Protein AF-A0A2N1KV81-F1 (afdb_monomer_lite)

Secondary structure (DSSP, 8-state):
-EEEEEEETTEEEEEEE-HHHHHHHHHHHHHHHHH-TTSEEEEEEEEEETTEEEEEEEEEESSPPPHHHHHSTTTTTPPPPSEEE-

Foldseek 3Di:
DDWAWWFDPPDIDIDDDDPVLLVVQVVVQVVLCVVPVQKHKDAQAWAQDPNITDTFRIAIANHDWDPCCRVPRVVVGNDGGPDGHD

Organism: NCBI:txid588596

Sequence (86 aa):
MIYSADRIENKLFIKYDGLNKERIHYKLVNSAETFNPVWYSASNGICVVGGAERRSDAGIWFIKPTRAQRTHPIINQCPPPDVWVE

Radius of gyration: 12.85 Å; chains: 1; bounding box: 33×29×27 Å

Structure (mmCIF, N/CA/C/O backbone):
data_AF-A0A2N1KV81-F1
#
_entry.id   AF-A0A2N1KV81-F1
#
loop_
_atom_site.group_PDB
_atom_site.id
_atom_site.type_symbol
_atom_site.label_atom_id
_atom_site.label_al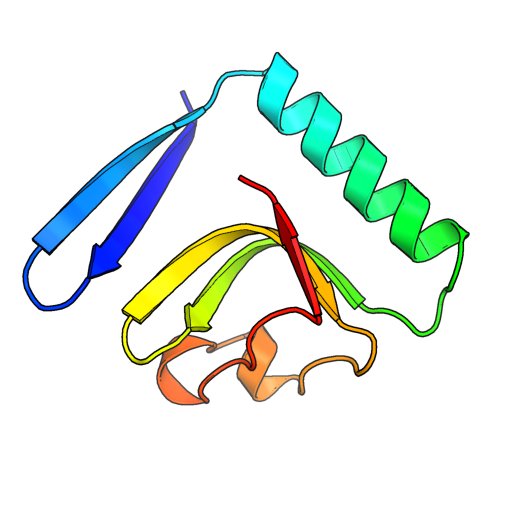t_id
_atom_site.label_comp_id
_atom_site.label_asym_id
_atom_site.label_entity_id
_atom_site.label_seq_id
_atom_site.pdbx_PDB_ins_code
_atom_site.Cartn_x
_atom_site.Cartn_y
_atom_site.Cartn_z
_atom_site.occupancy
_atom_site.B_iso_or_equiv
_atom_site.auth_seq_id
_atom_site.auth_comp_id
_atom_site.auth_asym_id
_atom_site.auth_atom_id
_atom_site.pdbx_PDB_model_num
ATOM 1 N N . MET A 1 1 ? -5.938 18.281 8.758 1.00 47.09 1 MET A N 1
ATOM 2 C CA . MET A 1 1 ? -6.055 17.095 9.627 1.00 47.09 1 MET A CA 1
ATOM 3 C C . MET A 1 1 ? -6.582 15.983 8.744 1.00 47.09 1 MET A C 1
ATOM 5 O O . MET A 1 1 ? -7.692 16.116 8.243 1.00 47.09 1 MET A O 1
ATOM 9 N N . ILE A 1 2 ? -5.745 15.000 8.422 1.00 61.31 2 ILE A N 1
ATOM 10 C CA . ILE A 1 2 ? -6.123 13.877 7.559 1.00 61.31 2 ILE A CA 1
ATOM 11 C C . ILE A 1 2 ? -6.541 12.751 8.502 1.00 61.31 2 ILE A C 1
ATOM 13 O O . ILE A 1 2 ? -5.780 12.377 9.390 1.00 61.31 2 ILE A O 1
ATOM 17 N N . TYR A 1 3 ? -7.792 12.309 8.384 1.00 67.56 3 TYR A N 1
ATOM 18 C CA . TYR A 1 3 ? -8.329 11.197 9.161 1.00 67.56 3 TYR A CA 1
ATOM 19 C C . TYR A 1 3 ? -8.340 9.944 8.286 1.00 67.56 3 TYR A C 1
ATOM 21 O O . TYR A 1 3 ? -8.726 9.983 7.113 1.00 67.56 3 TYR A O 1
ATOM 29 N N . SER A 1 4 ? -7.916 8.827 8.861 1.00 76.75 4 SER A N 1
ATOM 30 C CA . SER A 1 4 ? -7.991 7.501 8.256 1.00 76.75 4 SER A CA 1
ATOM 31 C C . SER A 1 4 ? -8.849 6.596 9.142 1.00 76.75 4 SER A C 1
ATOM 33 O O . SER A 1 4 ? -9.063 6.881 10.322 1.00 76.75 4 SER A O 1
ATOM 35 N N . ALA A 1 5 ? -9.429 5.545 8.561 1.00 81.19 5 ALA A N 1
ATOM 36 C CA . ALA A 1 5 ? -10.308 4.647 9.292 1.00 81.19 5 ALA A CA 1
ATOM 37 C C . ALA A 1 5 ? -10.071 3.191 8.895 1.00 81.19 5 ALA A C 1
ATOM 39 O O . ALA A 1 5 ? -9.988 2.889 7.704 1.00 81.19 5 ALA A O 1
ATOM 40 N N . ASP A 1 6 ? -10.014 2.326 9.905 1.00 84.06 6 ASP A N 1
ATOM 41 C CA . ASP A 1 6 ? -9.999 0.871 9.762 1.00 84.06 6 ASP A CA 1
ATOM 42 C C . ASP A 1 6 ? -11.342 0.300 10.217 1.00 84.06 6 ASP A C 1
ATOM 44 O O . ASP A 1 6 ? -11.910 0.746 11.223 1.00 84.06 6 ASP A O 1
ATOM 48 N N . ARG A 1 7 ? -11.826 -0.726 9.511 1.00 84.31 7 ARG A N 1
ATOM 49 C CA . ARG A 1 7 ? -13.015 -1.481 9.912 1.00 84.31 7 ARG A CA 1
ATOM 50 C C . ARG A 1 7 ? -12.625 -2.913 10.244 1.00 84.31 7 ARG A C 1
ATOM 52 O O . ARG A 1 7 ? -12.220 -3.697 9.385 1.00 84.31 7 ARG A O 1
ATOM 59 N N . ILE A 1 8 ? -12.789 -3.262 11.513 1.00 85.38 8 ILE A N 1
ATOM 60 C CA . ILE A 1 8 ? -12.555 -4.613 12.019 1.00 85.38 8 ILE A CA 1
ATOM 61 C C . ILE A 1 8 ? -13.889 -5.095 12.571 1.00 85.38 8 ILE A C 1
ATOM 63 O O . ILE A 1 8 ? -14.389 -4.546 13.554 1.00 85.38 8 ILE A O 1
ATOM 67 N N . GLU A 1 9 ? -14.480 -6.087 11.905 1.00 84.19 9 GLU A N 1
ATOM 68 C CA . GLU A 1 9 ? -15.839 -6.558 12.194 1.00 84.19 9 GLU A CA 1
ATOM 69 C C . GLU A 1 9 ? -16.844 -5.383 12.169 1.00 84.19 9 GLU A C 1
ATOM 71 O O . GLU A 1 9 ? -16.969 -4.689 11.154 1.00 84.19 9 GLU A O 1
ATOM 76 N N . ASN A 1 10 ? -17.533 -5.127 13.285 1.00 87.00 10 ASN A N 1
ATOM 77 C CA . ASN A 1 10 ? -18.496 -4.033 13.443 1.00 87.00 10 ASN A CA 1
ATOM 78 C C . ASN A 1 10 ? -17.914 -2.812 14.176 1.00 87.00 10 ASN A C 1
ATOM 80 O O . ASN A 1 10 ? -18.665 -1.944 14.621 1.00 87.00 10 ASN A O 1
ATOM 84 N N . LYS A 1 11 ? -16.587 -2.734 14.333 1.00 90.19 11 LYS A N 1
ATOM 85 C CA . LYS A 1 11 ? -15.907 -1.618 15.002 1.00 90.19 11 LYS A CA 1
ATOM 86 C C . LYS A 1 11 ? -15.185 -0.741 13.983 1.00 90.19 11 LYS A C 1
ATOM 88 O O . LYS A 1 11 ? -14.467 -1.243 13.118 1.00 90.19 11 LYS A O 1
ATOM 93 N N . LEU A 1 12 ? -15.365 0.571 14.127 1.00 89.12 12 LEU A N 1
ATOM 94 C CA . LEU A 1 12 ? -14.669 1.595 13.355 1.00 89.12 12 LEU A CA 1
ATOM 95 C C . LEU A 1 12 ? -13.561 2.207 14.216 1.00 89.12 12 LEU A C 1
ATOM 97 O O . LEU A 1 12 ? -13.835 2.734 15.294 1.00 89.12 12 LEU A O 1
ATOM 101 N N . PHE A 1 13 ? -12.326 2.156 13.730 1.00 86.12 13 PHE A N 1
ATOM 102 C CA . PHE A 1 13 ? -11.171 2.764 14.384 1.00 86.12 13 PHE A CA 1
ATOM 103 C C . PHE A 1 13 ? -10.735 3.978 13.578 1.00 86.12 13 PHE A C 1
ATOM 105 O O . PHE A 1 13 ? -10.359 3.834 12.420 1.00 86.12 13 PHE A O 1
ATOM 112 N N . ILE A 1 14 ? -10.789 5.165 14.182 1.00 85.94 14 ILE A N 1
ATOM 113 C CA . ILE A 1 14 ? -10.352 6.412 13.548 1.00 85.94 14 ILE A CA 1
ATOM 114 C C . ILE A 1 14 ? -8.905 6.672 13.960 1.00 85.94 14 ILE A C 1
ATOM 116 O O . ILE A 1 14 ? -8.609 6.791 15.151 1.00 85.94 14 ILE A O 1
ATOM 120 N N . LYS A 1 15 ? -8.015 6.760 12.974 1.00 81.88 15 LYS A N 1
ATOM 121 C CA . LYS A 1 15 ? -6.597 7.077 13.150 1.00 81.88 15 LYS A CA 1
ATOM 122 C C . LYS A 1 15 ? -6.348 8.547 12.794 1.00 81.88 15 LYS A C 1
ATOM 124 O O . LYS A 1 15 ? -6.999 9.112 11.909 1.00 81.88 15 LYS A O 1
ATOM 129 N N . TYR A 1 16 ? -5.405 9.156 13.509 1.00 79.31 16 TYR A N 1
ATOM 130 C CA . TYR A 1 16 ? -4.978 10.540 13.311 1.00 79.31 16 TYR A CA 1
ATOM 131 C C . TYR A 1 16 ? -3.491 10.569 12.986 1.00 79.31 16 TYR A C 1
ATOM 133 O O . TYR A 1 16 ? -2.665 10.253 13.844 1.00 79.31 16 TYR A O 1
ATOM 141 N N . ASP A 1 17 ? -3.164 10.998 11.770 1.00 79.75 17 ASP A N 1
ATOM 142 C CA . ASP A 1 17 ? -1.783 11.092 11.309 1.00 79.75 17 ASP A CA 1
ATOM 143 C C . ASP A 1 17 ? -1.283 12.544 11.318 1.00 79.75 17 ASP A C 1
ATOM 145 O O . ASP A 1 17 ? -2.027 13.508 11.106 1.00 79.75 17 ASP A O 1
ATOM 149 N N . GLY A 1 18 ? 0.013 12.701 11.595 1.00 83.75 18 GLY A N 1
ATOM 150 C CA . GLY A 1 18 ? 0.720 13.979 11.536 1.00 83.75 18 GLY A CA 1
ATOM 151 C C . GLY A 1 18 ? 1.577 14.100 10.275 1.00 83.75 18 GLY A C 1
ATOM 152 O O . GLY A 1 18 ? 2.042 13.103 9.729 1.00 83.75 18 GLY A O 1
ATOM 153 N N . LEU A 1 19 ? 1.882 15.334 9.861 1.00 87.19 19 LEU A N 1
ATOM 154 C CA . LEU A 1 19 ? 2.638 15.619 8.627 1.00 87.19 19 LEU A CA 1
ATOM 155 C C . LEU A 1 19 ? 4.008 14.918 8.557 1.00 87.19 19 LEU A C 1
ATOM 157 O O . LEU A 1 19 ? 4.461 14.525 7.484 1.00 87.19 19 LEU A O 1
ATOM 161 N N . ASN A 1 20 ? 4.680 14.738 9.699 1.00 89.38 20 ASN A N 1
ATOM 162 C CA . ASN A 1 20 ? 5.959 14.022 9.748 1.00 89.38 20 ASN A CA 1
ATOM 163 C C . ASN A 1 20 ? 5.808 12.541 9.392 1.00 89.38 20 ASN A C 1
ATOM 165 O O . ASN A 1 20 ? 6.683 11.985 8.730 1.00 89.38 20 ASN A O 1
ATOM 169 N N . LYS A 1 21 ? 4.697 11.928 9.806 1.00 86.94 21 LYS A N 1
ATOM 170 C CA . LYS A 1 21 ? 4.382 10.531 9.530 1.00 86.94 21 LYS A CA 1
ATOM 171 C C . LYS A 1 21 ? 4.138 10.343 8.026 1.00 86.94 21 LYS A C 1
ATOM 173 O O . LYS A 1 21 ? 4.834 9.567 7.377 1.00 86.94 21 LYS A O 1
ATOM 178 N N . GLU A 1 22 ? 3.304 11.196 7.429 1.00 87.94 22 GLU A N 1
ATOM 179 C CA . GLU A 1 22 ? 3.049 11.196 5.978 1.00 87.94 22 GLU A CA 1
ATOM 180 C C . GLU A 1 22 ? 4.319 11.417 5.142 1.00 87.94 22 GLU A C 1
ATOM 182 O O . GLU A 1 22 ? 4.531 10.750 4.125 1.00 87.94 22 GLU A O 1
ATOM 187 N N . ARG A 1 23 ? 5.212 12.310 5.592 1.00 90.56 23 ARG A N 1
ATOM 188 C CA . ARG A 1 23 ? 6.508 12.541 4.936 1.00 90.56 23 ARG A CA 1
ATOM 189 C C . ARG A 1 23 ? 7.371 11.277 4.907 1.00 90.56 23 ARG A C 1
ATOM 191 O O . ARG A 1 23 ? 8.085 11.062 3.925 1.00 90.56 23 ARG A O 1
ATOM 198 N N . ILE A 1 24 ? 7.347 10.471 5.969 1.00 90.75 24 ILE A N 1
ATOM 199 C CA . ILE A 1 24 ? 8.085 9.203 6.034 1.00 90.75 24 ILE A CA 1
ATOM 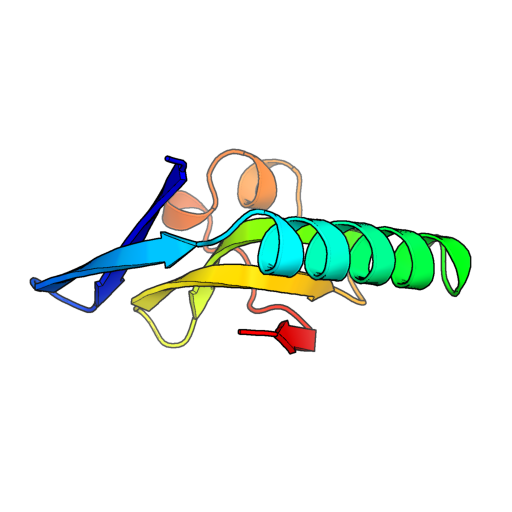200 C C . ILE A 1 24 ? 7.462 8.183 5.076 1.00 90.75 24 ILE A C 1
ATOM 202 O O . ILE A 1 24 ? 8.203 7.595 4.289 1.00 90.75 24 ILE A O 1
ATOM 206 N N . HIS A 1 25 ? 6.132 8.037 5.058 1.00 91.12 25 HIS A N 1
ATOM 207 C CA . HIS A 1 25 ? 5.451 7.106 4.143 1.00 91.12 25 HIS A CA 1
ATOM 208 C C . HIS A 1 25 ? 5.774 7.417 2.684 1.00 91.12 25 HIS A C 1
ATOM 210 O O . HIS A 1 25 ? 6.128 6.521 1.923 1.00 91.12 25 HIS A O 1
ATOM 216 N N . TYR A 1 26 ? 5.727 8.698 2.308 1.00 90.44 26 TYR A N 1
ATOM 217 C CA . TYR A 1 26 ? 6.067 9.144 0.959 1.00 90.44 26 TYR A CA 1
ATOM 218 C C . TYR A 1 26 ? 7.497 8.753 0.563 1.00 90.44 26 TYR A C 1
ATOM 220 O O . TYR A 1 26 ? 7.726 8.180 -0.501 1.00 90.44 26 TYR A O 1
ATOM 228 N N . LYS A 1 27 ? 8.474 9.020 1.439 1.00 94.12 27 LYS A N 1
ATOM 229 C CA . LYS A 1 27 ? 9.873 8.654 1.180 1.00 94.12 27 LYS A CA 1
ATOM 230 C C . LYS A 1 27 ? 10.055 7.145 1.061 1.00 94.12 27 LYS A C 1
ATOM 232 O O . LYS A 1 27 ? 10.827 6.705 0.211 1.00 94.12 27 LYS A O 1
ATOM 237 N N . LEU A 1 28 ? 9.366 6.370 1.895 1.00 93.88 28 LEU A N 1
ATOM 238 C CA . LEU A 1 28 ? 9.451 4.914 1.894 1.00 93.88 28 LEU A CA 1
ATOM 239 C C . LEU A 1 28 ? 8.901 4.326 0.591 1.00 93.88 28 LEU A C 1
ATOM 241 O O . LEU A 1 28 ? 9.596 3.557 -0.067 1.00 93.88 28 LEU A O 1
ATOM 245 N N . VAL A 1 29 ? 7.692 4.735 0.195 1.00 94.62 29 VAL A N 1
ATOM 246 C CA . VAL A 1 29 ? 7.029 4.281 -1.037 1.00 94.62 29 VAL A CA 1
ATOM 247 C C . VAL A 1 29 ? 7.901 4.579 -2.255 1.00 94.62 29 VAL A C 1
ATOM 249 O O . VAL A 1 29 ? 8.199 3.656 -3.009 1.00 94.62 29 VAL A O 1
ATOM 252 N N . ASN A 1 30 ? 8.413 5.808 -2.381 1.00 94.44 30 ASN A N 1
ATOM 253 C CA . ASN A 1 30 ? 9.296 6.187 -3.490 1.00 94.44 30 ASN A CA 1
ATOM 254 C C . ASN A 1 30 ? 10.618 5.410 -3.492 1.00 94.44 30 ASN A C 1
ATOM 256 O O . ASN A 1 30 ? 11.131 5.054 -4.553 1.00 94.44 30 ASN A O 1
ATOM 260 N N . SER A 1 31 ? 11.189 5.153 -2.310 1.00 95.81 31 SER A N 1
ATOM 261 C CA . SER A 1 31 ? 12.421 4.364 -2.195 1.00 95.81 31 SER A CA 1
ATOM 262 C C . SER A 1 31 ? 12.195 2.928 -2.662 1.00 95.81 31 SER A C 1
ATOM 264 O O . SER A 1 31 ? 13.050 2.378 -3.349 1.00 95.81 31 SER A O 1
ATOM 266 N N . ALA A 1 32 ? 11.035 2.342 -2.348 1.00 95.31 32 ALA A N 1
ATOM 267 C CA . ALA A 1 32 ? 10.665 1.008 -2.802 1.00 95.31 32 ALA A CA 1
ATOM 268 C C . ALA A 1 32 ? 10.480 0.942 -4.329 1.00 95.31 32 ALA A C 1
ATOM 270 O O . ALA A 1 32 ? 11.045 0.046 -4.954 1.00 95.31 32 ALA A O 1
ATOM 271 N N . GLU A 1 33 ? 9.778 1.910 -4.936 1.00 93.62 33 GLU A N 1
ATOM 272 C CA . GLU A 1 33 ? 9.631 1.974 -6.405 1.00 93.62 33 GLU A CA 1
ATOM 273 C C . GLU A 1 33 ? 10.985 2.152 -7.101 1.00 93.62 33 GLU A C 1
ATOM 275 O O . GLU A 1 33 ? 11.241 1.543 -8.137 1.00 93.62 33 GLU A O 1
ATOM 280 N N . THR A 1 34 ? 11.872 2.967 -6.519 1.00 96.25 34 THR A N 1
ATOM 281 C CA . THR A 1 34 ? 13.218 3.207 -7.062 1.00 96.25 34 THR A CA 1
ATOM 282 C C . THR A 1 34 ? 14.099 1.966 -6.948 1.00 96.25 34 THR A C 1
ATOM 284 O O . THR A 1 34 ? 14.852 1.656 -7.869 1.00 96.25 34 THR A O 1
ATOM 287 N N . PHE A 1 35 ? 14.021 1.255 -5.820 1.00 96.50 35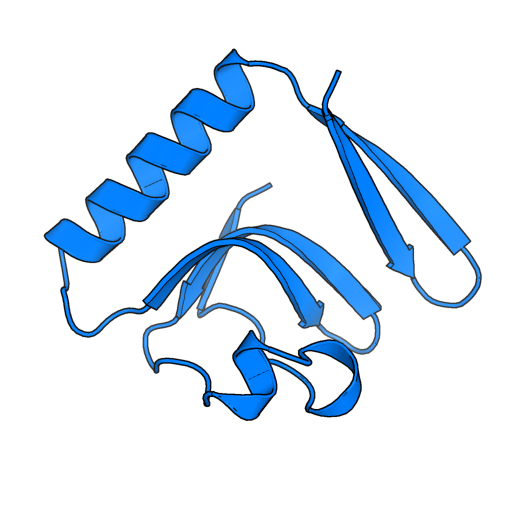 PHE A N 1
ATOM 288 C CA . PHE A 1 35 ? 14.791 0.038 -5.584 1.00 96.50 35 PHE A CA 1
ATOM 289 C C . PHE A 1 35 ? 14.381 -1.085 -6.541 1.00 96.50 35 PHE A C 1
ATOM 291 O O . PHE A 1 35 ? 15.245 -1.769 -7.090 1.00 96.50 35 PHE A O 1
ATOM 298 N N . ASN A 1 36 ? 13.076 -1.270 -6.761 1.00 96.50 36 ASN A N 1
ATOM 299 C CA . ASN A 1 36 ? 12.568 -2.244 -7.716 1.00 96.50 36 ASN A CA 1
ATOM 300 C C . ASN A 1 36 ? 11.291 -1.738 -8.417 1.00 96.50 36 ASN A C 1
ATOM 302 O O . ASN A 1 36 ? 10.203 -1.837 -7.847 1.00 96.50 36 ASN A O 1
ATOM 306 N N . PRO A 1 37 ? 11.386 -1.301 -9.688 1.00 93.25 37 PRO A N 1
ATOM 307 C CA . PRO A 1 37 ? 10.244 -0.778 -10.445 1.00 93.25 37 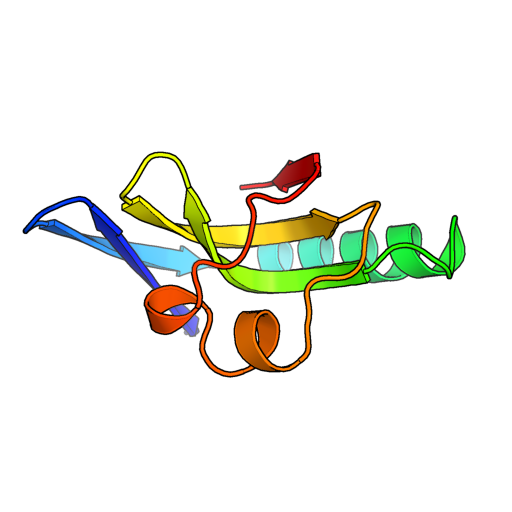PRO A CA 1
ATOM 308 C C . PRO A 1 37 ? 9.135 -1.799 -10.746 1.00 93.25 37 PRO A C 1
ATOM 310 O O . PRO A 1 37 ? 8.061 -1.420 -11.213 1.00 93.25 37 PRO A O 1
ATOM 313 N N . VAL A 1 38 ? 9.390 -3.098 -10.547 1.00 95.88 38 VAL A N 1
ATOM 314 C CA . VAL A 1 38 ? 8.376 -4.154 -10.710 1.00 95.88 38 VAL A CA 1
ATOM 315 C C . VAL A 1 38 ? 7.424 -4.184 -9.516 1.00 95.88 38 VAL A C 1
ATOM 317 O O . VAL A 1 38 ? 6.255 -4.550 -9.668 1.00 95.88 38 VAL A O 1
ATOM 320 N N . TRP A 1 39 ? 7.908 -3.796 -8.335 1.00 95.56 39 TRP A N 1
ATOM 321 C CA . TRP A 1 39 ? 7.086 -3.735 -7.137 1.00 95.56 39 TRP A CA 1
ATOM 322 C C . TRP A 1 39 ? 6.041 -2.634 -7.264 1.00 95.56 39 TRP A C 1
ATOM 324 O O . TRP A 1 39 ? 6.242 -1.603 -7.903 1.00 95.56 39 TRP A O 1
ATOM 334 N N . TYR A 1 40 ? 4.897 -2.866 -6.639 1.00 94.88 40 TYR A N 1
ATOM 335 C CA . TYR A 1 40 ? 3.886 -1.841 -6.460 1.00 94.88 40 TYR A CA 1
ATOM 336 C C . TYR A 1 40 ? 3.967 -1.359 -5.022 1.00 94.88 40 TYR A C 1
ATOM 338 O O . TYR A 1 40 ? 3.876 -2.174 -4.112 1.00 94.88 40 TYR A O 1
ATOM 346 N N . SER A 1 41 ? 4.117 -0.062 -4.795 1.00 94.94 41 SER A N 1
ATOM 347 C CA . SER A 1 41 ? 4.052 0.513 -3.456 1.00 94.94 41 SER A CA 1
ATOM 348 C C . SER A 1 41 ? 3.006 1.619 -3.416 1.00 94.94 41 SER A C 1
ATOM 350 O O . SER A 1 41 ? 2.700 2.271 -4.413 1.00 94.94 41 SER A O 1
ATOM 352 N N . ALA A 1 42 ? 2.377 1.784 -2.260 1.00 92.94 42 ALA A N 1
ATOM 353 C CA . ALA A 1 42 ? 1.371 2.813 -2.055 1.00 92.94 42 ALA A CA 1
ATOM 354 C C . ALA A 1 42 ? 1.336 3.224 -0.587 1.00 92.94 42 ALA A C 1
ATOM 356 O O . ALA A 1 42 ? 1.482 2.387 0.304 1.00 92.94 42 ALA A O 1
ATOM 357 N N . SER A 1 43 ? 1.099 4.508 -0.335 1.00 91.00 43 SER A N 1
ATOM 358 C CA . SER A 1 43 ? 0.745 5.006 0.992 1.00 91.00 43 SER A CA 1
ATOM 359 C C . SER A 1 43 ? -0.771 5.044 1.152 1.00 91.00 43 SER A C 1
ATOM 361 O O . SER A 1 43 ? -1.507 5.193 0.172 1.00 91.00 43 SER A O 1
ATOM 363 N N . ASN A 1 44 ? -1.251 4.917 2.391 1.00 84.88 44 ASN A N 1
ATOM 364 C CA . ASN A 1 44 ? -2.672 5.031 2.731 1.00 84.88 44 ASN A CA 1
ATOM 365 C C . ASN A 1 44 ? -3.605 4.096 1.928 1.00 84.88 44 ASN A C 1
ATOM 367 O O . ASN A 1 44 ? -4.773 4.440 1.700 1.00 84.88 44 ASN A O 1
ATOM 371 N N . GLY A 1 45 ? -3.107 2.934 1.493 1.00 84.31 45 GLY A N 1
ATOM 372 C CA . GLY A 1 45 ? -3.863 1.935 0.735 1.00 84.31 45 GLY A CA 1
ATOM 373 C C . GLY A 1 45 ? -4.765 1.088 1.633 1.00 84.31 45 GLY A C 1
ATOM 374 O O . GLY A 1 45 ? -4.330 0.625 2.684 1.00 84.31 45 GLY A O 1
ATOM 375 N N . ILE A 1 46 ? -6.019 0.882 1.222 1.00 87.69 46 ILE A N 1
ATOM 376 C CA . ILE A 1 46 ? -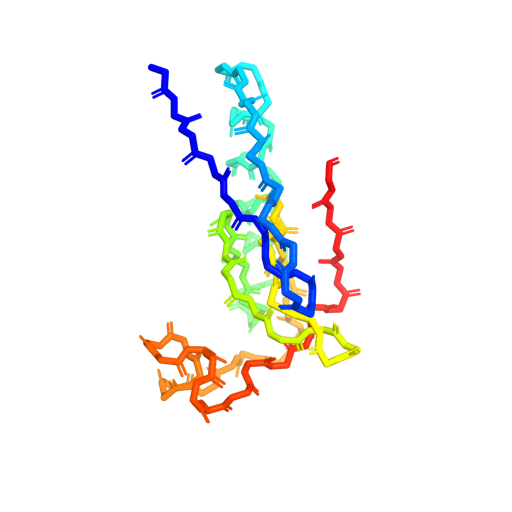6.968 -0.011 1.907 1.00 87.69 46 ILE A CA 1
ATOM 377 C C . ILE A 1 46 ? -6.916 -1.379 1.235 1.00 87.69 46 ILE A C 1
ATOM 379 O O . ILE A 1 46 ? -7.116 -1.452 0.024 1.00 87.69 46 ILE A O 1
ATOM 383 N N . CYS A 1 47 ? -6.713 -2.447 2.007 1.00 88.19 47 CYS A N 1
ATOM 384 C CA . CYS A 1 47 ? -6.807 -3.835 1.547 1.00 88.19 47 CYS A CA 1
ATOM 385 C C . CYS A 1 47 ? -7.462 -4.723 2.617 1.00 88.19 47 CYS A C 1
ATOM 387 O O . CYS A 1 47 ? -7.638 -4.314 3.768 1.00 88.19 47 CYS A O 1
ATOM 389 N N . VAL A 1 48 ? -7.868 -5.935 2.231 1.00 84.56 48 VAL A N 1
ATOM 390 C CA . VAL A 1 48 ? -8.478 -6.895 3.160 1.00 84.56 48 VAL A CA 1
ATOM 391 C C . VAL A 1 48 ? -7.386 -7.824 3.678 1.00 84.56 48 VAL A C 1
ATOM 393 O O . VAL A 1 48 ? -6.843 -8.630 2.927 1.00 84.56 48 VAL A O 1
ATOM 396 N N . VAL A 1 49 ? -7.064 -7.722 4.967 1.00 79.81 49 VAL A N 1
ATOM 397 C CA . VAL A 1 49 ? -6.021 -8.530 5.614 1.00 79.81 49 VAL A CA 1
ATOM 398 C C . VAL A 1 49 ? -6.640 -9.337 6.742 1.00 79.81 49 VAL A C 1
ATOM 400 O O . VAL A 1 49 ? -7.226 -8.775 7.666 1.00 79.81 49 VAL A O 1
ATOM 403 N N . GLY A 1 50 ? -6.551 -10.667 6.653 1.00 76.75 50 GLY A N 1
ATOM 404 C CA . GLY A 1 50 ? -7.123 -11.564 7.663 1.00 76.75 50 GLY A CA 1
ATOM 405 C C . GLY A 1 50 ? -8.632 -11.374 7.872 1.00 76.75 50 GLY A C 1
ATOM 406 O O . GLY A 1 50 ? -9.112 -11.520 8.989 1.00 76.75 50 GLY A O 1
ATOM 407 N N . GLY A 1 51 ? -9.370 -10.982 6.825 1.00 79.50 51 GLY A N 1
ATOM 408 C CA . GLY A 1 51 ? -10.811 -10.702 6.895 1.00 79.50 51 GLY A CA 1
ATOM 409 C C . GLY A 1 51 ? -11.188 -9.315 7.436 1.00 79.50 51 GLY A C 1
ATOM 410 O O . GLY A 1 51 ? -12.373 -8.999 7.496 1.00 79.50 51 GLY A O 1
ATOM 411 N N . ALA A 1 52 ? -10.214 -8.473 7.792 1.00 82.94 52 ALA A N 1
ATOM 412 C CA . ALA A 1 52 ? -10.442 -7.096 8.225 1.00 82.94 52 ALA A CA 1
ATOM 413 C C . ALA A 1 52 ? -10.094 -6.090 7.119 1.00 82.94 52 ALA A C 1
ATOM 415 O O . ALA A 1 52 ? -9.111 -6.265 6.397 1.00 82.94 52 ALA A O 1
ATOM 416 N N . GLU A 1 53 ? -10.866 -5.008 7.019 1.00 87.31 53 GLU A N 1
ATOM 417 C CA . GLU A 1 53 ? -10.550 -3.875 6.148 1.00 87.31 53 GLU A CA 1
ATOM 418 C C . GLU A 1 53 ? -9.523 -3.005 6.866 1.00 87.31 53 GLU A C 1
ATOM 420 O O . GLU A 1 53 ? -9.831 -2.314 7.842 1.00 87.31 53 GLU A O 1
ATOM 425 N N . ARG A 1 54 ? -8.276 -3.094 6.408 1.00 85.19 54 ARG A N 1
ATOM 426 C CA . ARG A 1 54 ? -7.140 -2.414 7.020 1.00 85.19 54 ARG A CA 1
ATOM 427 C C . ARG A 1 54 ? -6.550 -1.417 6.048 1.00 85.19 54 ARG A C 1
ATOM 429 O O . ARG A 1 54 ? -6.428 -1.690 4.851 1.00 85.19 54 ARG A O 1
ATOM 436 N N . ARG A 1 55 ? -6.140 -0.279 6.585 1.00 87.44 55 ARG A N 1
ATOM 437 C CA . ARG A 1 55 ? -5.425 0.755 5.865 1.00 87.44 55 ARG A CA 1
ATOM 438 C C . ARG A 1 55 ? -3.996 0.820 6.376 1.00 87.44 55 ARG A C 1
ATOM 440 O O . ARG A 1 55 ? -3.764 1.270 7.495 1.00 87.44 55 ARG A O 1
ATOM 447 N N . SER A 1 56 ? -3.063 0.365 5.545 1.00 87.12 56 SER A N 1
ATOM 448 C CA . SER A 1 56 ? -1.636 0.493 5.829 1.00 87.12 56 SER A CA 1
ATOM 449 C C . SER A 1 56 ? -1.202 1.937 5.624 1.00 87.12 56 SER A C 1
ATOM 451 O O . SER A 1 56 ? -1.594 2.565 4.632 1.00 87.12 56 SER A O 1
ATOM 453 N N . ASP A 1 57 ? -0.307 2.410 6.475 1.00 88.56 57 ASP A N 1
ATOM 454 C CA . ASP A 1 57 ? 0.376 3.682 6.286 1.00 88.56 57 ASP A CA 1
ATOM 455 C C . ASP A 1 57 ? 1.252 3.667 5.028 1.00 88.56 57 ASP A C 1
ATOM 457 O O . ASP A 1 57 ? 1.196 4.581 4.194 1.00 88.56 57 ASP A O 1
ATOM 461 N N . ALA A 1 58 ? 1.970 2.558 4.833 1.00 91.50 58 ALA A N 1
ATOM 462 C CA . ALA A 1 58 ? 2.606 2.193 3.577 1.00 91.50 58 ALA A CA 1
ATOM 463 C C . ALA A 1 58 ? 2.549 0.676 3.352 1.00 91.50 58 ALA A C 1
ATOM 465 O O . ALA A 1 58 ? 2.792 -0.114 4.266 1.00 91.50 58 ALA A O 1
ATOM 466 N N . GLY A 1 59 ? 2.257 0.284 2.113 1.00 94.00 59 GLY A N 1
ATOM 467 C CA . GLY A 1 59 ? 2.273 -1.100 1.653 1.00 94.00 59 GLY A CA 1
ATOM 468 C C . GLY A 1 59 ? 3.180 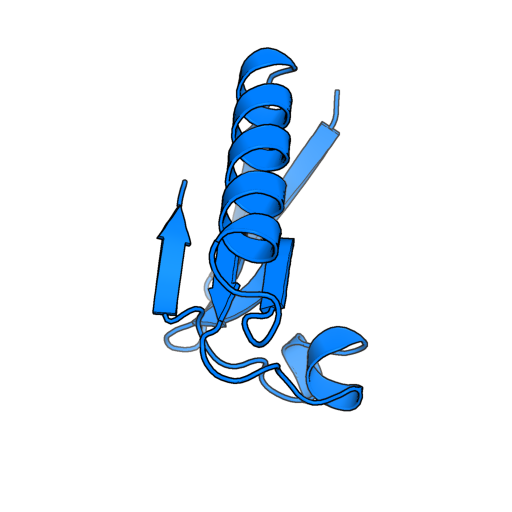-1.264 0.438 1.00 94.00 59 GLY A C 1
ATOM 469 O O . GLY A 1 59 ? 3.225 -0.387 -0.432 1.00 94.00 59 GLY A O 1
ATOM 470 N N . ILE A 1 60 ? 3.896 -2.386 0.375 1.00 95.25 60 ILE A N 1
ATOM 471 C CA . ILE A 1 60 ? 4.699 -2.796 -0.785 1.00 95.25 60 ILE A CA 1
ATOM 472 C C . ILE A 1 60 ? 4.281 -4.210 -1.182 1.00 95.25 60 ILE A C 1
ATOM 474 O O . ILE A 1 60 ? 4.244 -5.109 -0.346 1.00 95.25 60 ILE A O 1
ATOM 478 N N . TRP A 1 61 ? 3.992 -4.394 -2.465 1.00 94.69 61 TRP A N 1
ATOM 479 C CA . TRP A 1 61 ? 3.626 -5.658 -3.083 1.00 94.69 61 TRP A CA 1
ATOM 480 C C . TRP A 1 61 ? 4.687 -6.045 -4.107 1.00 94.69 61 TRP A C 1
ATOM 482 O O . TRP A 1 61 ? 4.935 -5.311 -5.069 1.00 94.69 61 TRP A O 1
ATOM 492 N N . PHE A 1 62 ? 5.274 -7.223 -3.938 1.00 95.44 62 PHE A N 1
ATOM 493 C CA . PHE A 1 62 ? 6.219 -7.793 -4.894 1.00 95.44 62 PHE A CA 1
ATOM 494 C C . PHE A 1 62 ? 5.520 -8.200 -6.190 1.00 95.44 62 PHE A C 1
ATOM 496 O O . PHE A 1 62 ? 6.114 -8.131 -7.265 1.00 95.44 62 PHE A O 1
ATOM 503 N N . ILE A 1 63 ? 4.237 -8.563 -6.090 1.00 93.88 63 ILE A N 1
ATOM 504 C CA . ILE A 1 63 ? 3.345 -8.791 -7.225 1.00 93.88 63 ILE A CA 1
ATOM 505 C C . ILE A 1 63 ? 2.280 -7.702 -7.235 1.00 93.88 63 ILE A C 1
ATOM 507 O O . ILE A 1 63 ? 1.433 -7.622 -6.347 1.00 93.88 63 ILE A O 1
ATOM 511 N N . LYS A 1 64 ? 2.291 -6.877 -8.283 1.00 94.62 64 LYS A N 1
ATOM 512 C CA . LYS A 1 64 ? 1.337 -5.779 -8.445 1.00 94.62 64 LYS A CA 1
ATOM 513 C C . LYS A 1 64 ? -0.117 -6.279 -8.395 1.00 94.62 64 LYS A C 1
ATOM 515 O O . LYS A 1 64 ? -0.505 -7.074 -9.256 1.00 94.62 64 LYS A O 1
ATOM 520 N N . PRO A 1 65 ? -0.960 -5.750 -7.485 1.00 93.94 65 PRO A N 1
ATOM 521 C CA . PRO A 1 65 ? -2.375 -6.091 -7.462 1.00 93.94 65 PRO A CA 1
ATOM 522 C C . PRO A 1 65 ? -3.073 -5.704 -8.771 1.00 93.94 65 PRO A C 1
ATOM 524 O O . PRO A 1 65 ? -2.747 -4.697 -9.425 1.00 93.94 65 PRO A O 1
ATOM 527 N N . THR A 1 66 ? -4.078 -6.490 -9.153 1.00 95.75 66 THR A N 1
ATOM 528 C CA . THR A 1 66 ? -4.848 -6.253 -10.380 1.00 95.75 66 THR A CA 1
ATOM 529 C C . THR A 1 66 ? -5.523 -4.880 -10.356 1.00 95.75 66 THR A C 1
ATOM 531 O O . THR A 1 66 ? -5.699 -4.251 -9.311 1.00 95.75 66 THR A O 1
ATOM 534 N N . ARG A 1 67 ? -5.941 -4.378 -11.525 1.00 95.44 67 ARG A N 1
ATOM 535 C CA . ARG A 1 67 ? -6.674 -3.102 -11.592 1.00 95.44 67 ARG A CA 1
ATOM 536 C C . ARG A 1 67 ? -7.927 -3.124 -10.710 1.00 95.44 67 ARG A C 1
ATOM 538 O O . ARG A 1 67 ? -8.139 -2.167 -9.979 1.00 95.44 67 ARG A O 1
ATOM 545 N N . ALA A 1 68 ? -8.698 -4.212 -10.746 1.00 95.56 68 ALA A N 1
ATOM 546 C CA . ALA A 1 68 ? -9.915 -4.360 -9.949 1.00 95.56 68 ALA A CA 1
ATOM 547 C C . ALA A 1 68 ? -9.628 -4.329 -8.437 1.00 95.56 68 ALA A C 1
ATOM 549 O O . ALA A 1 68 ? -10.328 -3.637 -7.700 1.00 95.56 68 ALA A O 1
ATOM 550 N N . GLN A 1 69 ? -8.557 -4.996 -7.993 1.00 93.62 69 GLN A N 1
ATOM 551 C CA . GLN A 1 69 ? -8.096 -4.960 -6.600 1.00 93.62 69 GLN A CA 1
ATOM 552 C C . GLN A 1 69 ? -7.632 -3.567 -6.168 1.00 93.62 69 GLN A C 1
ATOM 554 O O . GLN A 1 69 ? -7.870 -3.183 -5.034 1.00 93.62 69 GLN A O 1
ATOM 559 N N . ARG A 1 70 ? -7.010 -2.780 -7.051 1.00 92.62 70 ARG A N 1
ATOM 560 C CA . ARG A 1 70 ? -6.562 -1.418 -6.708 1.00 92.62 70 ARG A CA 1
ATOM 561 C C . ARG A 1 70 ? -7.696 -0.396 -6.679 1.00 92.62 70 ARG A C 1
ATOM 563 O O . ARG A 1 70 ? -7.645 0.531 -5.883 1.00 92.62 70 ARG A O 1
ATOM 570 N N . THR A 1 71 ? -8.703 -0.533 -7.544 1.00 92.25 71 THR A N 1
ATOM 571 C CA . THR A 1 71 ? -9.819 0.429 -7.615 1.00 92.25 71 THR A CA 1
ATOM 572 C C . THR A 1 71 ? -10.963 0.091 -6.665 1.00 92.25 71 THR A C 1
ATOM 574 O O . THR A 1 71 ? -11.633 0.993 -6.180 1.00 92.25 71 THR A O 1
ATOM 577 N N . HIS A 1 72 ? -11.197 -1.196 -6.395 1.00 92.00 72 HIS A N 1
ATOM 578 C CA . HIS A 1 72 ? -12.257 -1.675 -5.505 1.00 92.00 72 HIS A CA 1
ATOM 579 C C . HIS A 1 72 ? -11.701 -2.770 -4.571 1.00 92.00 72 HIS A C 1
ATOM 581 O O . HIS A 1 72 ? -12.063 -3.944 -4.715 1.00 92.00 72 HIS A O 1
ATOM 587 N N . PRO A 1 73 ? -10.803 -2.408 -3.633 1.00 90.19 73 PRO A N 1
ATOM 588 C CA . PRO A 1 73 ? -10.015 -3.361 -2.846 1.00 90.19 73 PRO A CA 1
ATOM 589 C C . PRO A 1 73 ? -10.827 -4.213 -1.874 1.00 90.19 73 PRO A C 1
ATOM 591 O O . PRO A 1 73 ? -10.415 -5.325 -1.563 1.00 90.19 73 PRO A O 1
ATOM 594 N N . ILE A 1 74 ? -11.973 -3.715 -1.409 1.00 88.12 74 ILE A N 1
ATOM 595 C CA . ILE A 1 74 ? -12.848 -4.451 -0.490 1.00 88.12 74 ILE A CA 1
ATOM 596 C C . ILE A 1 74 ? -13.600 -5.546 -1.257 1.00 88.12 74 ILE A C 1
ATOM 598 O O . ILE A 1 74 ? -13.526 -6.717 -0.903 1.00 88.12 74 ILE A O 1
ATOM 602 N N . ILE A 1 75 ? -14.262 -5.174 -2.360 1.00 91.12 75 ILE A N 1
ATOM 603 C CA . ILE A 1 75 ? -15.068 -6.097 -3.176 1.00 91.12 75 ILE A CA 1
ATOM 604 C C . ILE A 1 75 ? -14.184 -7.155 -3.847 1.00 91.12 75 ILE A C 1
ATOM 606 O O . ILE A 1 75 ? -14.532 -8.329 -3.856 1.00 91.12 75 ILE A O 1
ATOM 610 N N . ASN A 1 76 ? -13.034 -6.748 -4.395 1.00 92.06 76 ASN A N 1
ATOM 611 C CA . ASN A 1 76 ? -12.136 -7.649 -5.126 1.00 92.06 76 ASN A CA 1
ATOM 612 C C . ASN A 1 76 ? -11.021 -8.239 -4.258 1.00 92.06 76 ASN A C 1
ATOM 614 O O . ASN A 1 76 ? -10.082 -8.805 -4.813 1.00 92.06 76 ASN A O 1
ATOM 618 N N . GLN A 1 77 ? -11.104 -8.075 -2.932 1.00 89.38 77 GLN A N 1
ATOM 619 C CA . GLN A 1 77 ? -10.150 -8.608 -1.957 1.00 89.38 77 GLN A CA 1
ATOM 620 C C . GLN A 1 77 ? -8.698 -8.349 -2.375 1.00 89.38 77 GLN A C 1
ATOM 622 O O . GLN A 1 77 ? -7.971 -9.241 -2.819 1.00 89.38 77 GLN A O 1
ATOM 627 N N . CYS A 1 78 ? -8.284 -7.084 -2.276 1.00 91.50 78 CYS A N 1
ATOM 628 C CA . CYS A 1 78 ? -6.884 -6.722 -2.456 1.00 91.50 78 CYS A CA 1
ATOM 629 C C . CYS A 1 78 ? -5.999 -7.610 -1.560 1.00 91.50 78 CYS A C 1
ATOM 631 O O . CYS A 1 78 ? -6.302 -7.727 -0.367 1.00 91.50 78 CYS A O 1
ATOM 633 N N . PRO A 1 79 ? -4.925 -8.214 -2.105 1.00 91.31 79 PRO A N 1
ATOM 634 C CA . PRO A 1 79 ? -4.031 -9.044 -1.317 1.00 91.31 79 PRO A CA 1
ATOM 635 C C . PRO A 1 79 ? -3.308 -8.195 -0.262 1.00 91.31 79 PRO A C 1
ATOM 637 O O . PRO A 1 79 ? -3.010 -7.024 -0.523 1.00 91.31 79 PRO A O 1
ATOM 640 N N . PRO A 1 80 ? -2.973 -8.763 0.907 1.00 90.44 80 PRO A N 1
ATOM 641 C CA . PRO A 1 80 ? -2.072 -8.110 1.846 1.00 90.44 80 PRO A CA 1
ATOM 642 C C . PRO A 1 80 ? -0.739 -7.753 1.163 1.00 90.44 80 PRO A C 1
ATOM 644 O O . PRO A 1 80 ? -0.275 -8.526 0.323 1.00 90.44 80 PRO A O 1
ATOM 647 N N . PRO A 1 81 ? -0.128 -6.602 1.482 1.00 92.69 81 PRO A N 1
ATOM 648 C CA . PRO A 1 81 ? 1.222 -6.294 1.031 1.00 92.69 81 PRO A CA 1
ATOM 649 C C . PRO A 1 81 ? 2.241 -7.254 1.652 1.00 92.69 81 PRO A C 1
ATOM 651 O O . PRO A 1 81 ? 2.080 -7.696 2.790 1.00 92.69 81 PRO A O 1
ATOM 654 N N . ASP A 1 82 ? 3.317 -7.524 0.915 1.00 94.25 82 ASP A N 1
ATOM 655 C CA . ASP A 1 82 ? 4.468 -8.302 1.383 1.00 94.25 82 ASP A CA 1
ATOM 656 C C . ASP A 1 82 ? 5.257 -7.546 2.465 1.00 94.25 82 ASP A C 1
ATOM 658 O O . ASP A 1 82 ? 5.834 -8.154 3.368 1.00 94.25 82 ASP A O 1
ATOM 662 N N . VAL A 1 83 ? 5.257 -6.209 2.400 1.00 92.69 83 VAL A N 1
ATOM 663 C CA . VAL A 1 83 ? 5.788 -5.330 3.450 1.00 92.69 83 VAL A CA 1
ATOM 664 C C . VAL A 1 83 ? 4.688 -4.391 3.928 1.00 92.69 83 VAL A C 1
ATOM 666 O O . VAL A 1 83 ? 4.164 -3.592 3.151 1.00 92.69 83 VAL A O 1
ATOM 669 N N . TRP A 1 84 ? 4.371 -4.475 5.219 1.00 91.56 84 TRP A N 1
ATOM 670 C CA . TRP A 1 84 ? 3.353 -3.672 5.893 1.00 91.56 84 TRP A CA 1
ATOM 671 C C . TRP A 1 84 ? 3.999 -2.730 6.912 1.00 91.56 84 TRP A C 1
ATOM 673 O O . TRP A 1 84 ? 4.770 -3.182 7.760 1.00 91.56 84 TRP A O 1
ATOM 683 N N . VAL A 1 85 ? 3.662 -1.439 6.856 1.00 89.44 85 VAL A N 1
ATOM 684 C CA . VAL A 1 85 ? 4.131 -0.415 7.806 1.00 89.44 85 VAL A CA 1
ATOM 685 C C . VAL A 1 85 ? 2.939 0.324 8.426 1.00 89.44 85 VAL A C 1
ATOM 687 O O . VAL A 1 85 ? 1.955 0.582 7.728 1.00 89.44 85 VAL A O 1
ATOM 690 N N . GLU A 1 86 ? 3.063 0.644 9.721 1.00 86.88 86 GLU A N 1
ATOM 691 C CA . GLU A 1 86 ? 2.160 1.448 10.577 1.00 86.88 86 GLU A CA 1
ATOM 692 C C . GLU A 1 86 ? 2.942 2.578 11.281 1.00 86.88 86 GLU A C 1
ATOM 694 O O . GLU A 1 86 ? 4.170 2.392 11.465 1.00 86.88 86 GLU A O 1
#

pLDDT: mean 88.66, std 7.7, range [47.09, 96.5]